Protein AF-K0VTA2-F1 (afdb_monomer_lite)

Structure (mmCIF, N/CA/C/O backbone):
data_AF-K0VTA2-F1
#
_entry.id   AF-K0VTA2-F1
#
loop_
_atom_site.group_PDB
_atom_site.id
_atom_site.type_symbol
_atom_site.label_atom_id
_atom_site.label_alt_id
_atom_site.label_comp_id
_atom_site.label_asym_id
_atom_site.label_entity_id
_atom_site.label_seq_id
_atom_site.pdbx_PDB_ins_code
_atom_site.Cartn_x
_atom_site.Cartn_y
_atom_site.Cartn_z
_atom_site.occupancy
_atom_site.B_iso_or_equiv
_atom_site.auth_seq_id
_atom_site.auth_comp_id
_atom_site.auth_asym_id
_atom_site.auth_atom_id
_atom_site.pdbx_PDB_model_num
ATOM 1 N N . ALA A 1 1 ? -58.910 1.906 62.423 1.00 64.25 1 ALA A N 1
ATOM 2 C CA . ALA A 1 1 ? -58.028 3.024 62.013 1.00 64.25 1 ALA A CA 1
ATOM 3 C C . ALA A 1 1 ? -56.545 2.658 62.122 1.00 64.25 1 ALA A C 1
ATOM 5 O O . ALA A 1 1 ? -55.794 2.950 61.204 1.00 64.25 1 ALA A O 1
ATOM 6 N N . THR A 1 2 ? -56.115 1.999 63.203 1.00 74.00 2 THR A N 1
ATOM 7 C CA . THR A 1 2 ? -54.700 1.662 63.450 1.00 74.00 2 THR A CA 1
ATOM 8 C C . THR A 1 2 ? -54.146 0.554 62.539 1.00 74.00 2 THR A C 1
ATOM 10 O O . THR A 1 2 ? -52.998 0.648 62.125 1.00 74.00 2 THR A O 1
ATOM 13 N N . SER A 1 3 ? -54.957 -0.441 62.153 1.00 79.25 3 SER A N 1
ATOM 14 C CA . SER A 1 3 ? -54.547 -1.524 61.237 1.00 79.25 3 SER A CA 1
ATOM 15 C C . SER A 1 3 ? -54.226 -1.030 59.821 1.00 79.25 3 SER A C 1
ATOM 17 O O . SER A 1 3 ? -53.176 -1.355 59.283 1.00 79.25 3 SER A O 1
ATOM 19 N N . ALA A 1 4 ? -55.065 -0.150 59.264 1.00 84.00 4 ALA A N 1
ATOM 20 C CA . ALA A 1 4 ? -54.868 0.424 57.930 1.00 84.00 4 ALA A CA 1
ATOM 21 C C . ALA A 1 4 ? -53.579 1.262 57.808 1.00 84.00 4 ALA A C 1
ATOM 23 O O . ALA A 1 4 ? -52.988 1.338 56.736 1.00 84.00 4 ALA A O 1
ATOM 24 N N . ARG A 1 5 ? -53.116 1.884 58.905 1.00 86.44 5 ARG A N 1
ATOM 25 C CA . ARG A 1 5 ? -51.817 2.576 58.931 1.00 86.44 5 ARG A CA 1
ATOM 26 C C . ARG A 1 5 ? -50.641 1.601 58.901 1.00 86.44 5 ARG A C 1
ATOM 28 O O . ARG A 1 5 ? -49.690 1.857 58.177 1.00 86.44 5 ARG A O 1
ATOM 35 N N . GLY A 1 6 ? -50.720 0.499 59.649 1.00 88.75 6 GLY A N 1
ATOM 36 C CA . GLY A 1 6 ? -49.663 -0.517 59.672 1.00 88.75 6 GLY A CA 1
ATOM 37 C C . GLY A 1 6 ? -49.495 -1.220 58.324 1.00 88.75 6 GLY A C 1
ATOM 38 O O . GLY A 1 6 ? -48.375 -1.365 57.847 1.00 88.75 6 GLY A O 1
ATOM 39 N N . GLU A 1 7 ? -50.604 -1.577 57.671 1.00 88.31 7 GLU A N 1
ATOM 40 C CA . GLU A 1 7 ? -50.583 -2.171 56.325 1.00 88.31 7 GLU A CA 1
ATOM 41 C C . GLU A 1 7 ? -49.993 -1.209 55.281 1.00 88.31 7 GLU A C 1
ATOM 43 O O . GLU A 1 7 ? -49.196 -1.620 54.438 1.00 88.31 7 GLU A O 1
ATOM 48 N N . TYR A 1 8 ? -50.318 0.086 55.367 1.00 92.44 8 TYR A N 1
ATOM 49 C CA . TYR A 1 8 ? -49.740 1.111 54.495 1.00 92.44 8 TYR A CA 1
ATOM 50 C C . TYR A 1 8 ? -48.233 1.292 54.718 1.00 92.44 8 TYR A C 1
ATOM 52 O O . TYR A 1 8 ? -47.473 1.344 53.753 1.00 92.44 8 TYR A O 1
ATOM 60 N N . GLU A 1 9 ? -47.779 1.370 55.972 1.00 93.19 9 GLU A N 1
ATOM 61 C CA . GLU A 1 9 ? -46.348 1.484 56.275 1.00 93.19 9 GLU A CA 1
ATOM 62 C C . GLU A 1 9 ? -45.566 0.254 55.809 1.00 93.19 9 GLU A C 1
ATOM 64 O O . GLU A 1 9 ? -44.471 0.396 55.267 1.00 93.19 9 GLU A O 1
ATOM 69 N N . GLN A 1 10 ? -46.144 -0.942 55.940 1.00 93.75 10 GLN A N 1
ATOM 70 C CA . GLN A 1 10 ? -45.539 -2.175 55.445 1.00 93.75 10 GLN A CA 1
ATOM 71 C C . GLN A 1 10 ? -45.449 -2.197 53.913 1.00 93.75 10 GLN A C 1
ATOM 73 O O . GLN A 1 10 ? -44.400 -2.545 53.369 1.00 93.75 10 GLN A O 1
ATOM 78 N N . ALA A 1 11 ? -46.514 -1.790 53.214 1.00 93.19 11 ALA A N 1
ATOM 79 C CA . ALA A 1 11 ? -46.517 -1.691 51.756 1.00 93.19 11 ALA A CA 1
ATOM 80 C C . ALA A 1 11 ? -45.491 -0.663 51.258 1.00 93.19 11 ALA A C 1
ATOM 82 O O . ALA A 1 11 ? -44.736 -0.944 50.330 1.00 93.19 11 ALA A O 1
ATOM 83 N N . LYS A 1 12 ? -45.398 0.491 51.925 1.00 96.06 12 LYS A N 1
ATOM 84 C CA . LYS A 1 12 ? -44.422 1.532 51.596 1.00 96.06 12 LYS A CA 1
ATOM 85 C C . LYS A 1 12 ? -42.983 1.075 51.845 1.00 96.06 12 LYS A C 1
ATOM 87 O O . LYS A 1 12 ? -42.110 1.319 51.022 1.00 96.06 12 LYS A O 1
ATOM 92 N N . ALA A 1 13 ? -42.732 0.368 52.947 1.00 94.25 13 ALA A N 1
ATOM 93 C CA . ALA A 1 13 ? -41.414 -0.195 53.233 1.00 94.25 13 ALA A CA 1
ATOM 94 C C . ALA A 1 13 ? -40.991 -1.252 52.194 1.00 94.25 13 ALA A C 1
ATOM 96 O O . ALA A 1 13 ? -39.811 -1.332 51.850 1.00 94.25 13 ALA A O 1
ATOM 97 N N . ALA A 1 14 ? -41.940 -2.043 51.682 1.00 94.12 14 ALA A N 1
ATOM 98 C CA . ALA A 1 14 ? -41.695 -2.992 50.598 1.00 94.12 14 ALA A CA 1
ATOM 99 C C . ALA A 1 14 ? -41.446 -2.291 49.250 1.00 94.12 14 ALA A C 1
ATOM 101 O O . ALA A 1 14 ? -40.586 -2.716 48.485 1.00 94.12 14 ALA A O 1
ATOM 102 N N . GLU A 1 15 ? -42.152 -1.199 48.959 1.00 95.81 15 GLU A N 1
ATOM 103 C CA . GLU A 1 15 ? -41.892 -0.387 47.766 1.00 95.81 15 GLU A CA 1
ATOM 104 C C . GLU A 1 15 ? -40.492 0.246 47.817 1.00 95.81 15 GLU A C 1
ATOM 106 O O . GLU A 1 15 ? -39.720 0.123 46.866 1.00 95.81 15 GLU A O 1
ATOM 111 N N . ASP A 1 16 ? -40.125 0.851 48.950 1.00 96.12 16 ASP A N 1
ATOM 112 C CA . ASP A 1 16 ? -38.815 1.479 49.145 1.00 96.12 16 ASP A CA 1
ATOM 113 C C . ASP A 1 16 ? -37.662 0.464 49.053 1.00 96.12 16 ASP A C 1
ATOM 115 O O . ASP A 1 16 ? -36.581 0.790 48.547 1.00 96.12 16 ASP A O 1
ATOM 119 N N . SER A 1 17 ? -37.863 -0.772 49.528 1.00 94.44 17 SER A N 1
ATOM 120 C CA . SER A 1 17 ? -36.845 -1.824 49.428 1.00 94.44 17 SER A CA 1
ATOM 121 C C . SER A 1 17 ? -36.635 -2.268 47.979 1.00 94.44 17 SER A C 1
ATOM 123 O O . SER A 1 17 ? -35.489 -2.322 47.526 1.00 94.44 17 SER A O 1
ATOM 125 N N . VAL A 1 18 ? -37.718 -2.474 47.224 1.00 95.44 18 VAL A N 1
ATOM 126 C CA . VAL A 1 18 ? -37.660 -2.802 45.792 1.00 95.44 18 VAL A CA 1
ATOM 127 C C . VAL A 1 18 ? -37.055 -1.646 44.989 1.00 95.44 18 VAL A C 1
ATOM 129 O O . VAL A 1 18 ? -36.220 -1.871 44.114 1.00 95.44 18 VAL A O 1
ATOM 132 N N . ALA A 1 19 ? -37.403 -0.395 45.306 1.00 96.00 19 ALA A N 1
ATOM 133 C CA . ALA A 1 19 ? -36.840 0.783 44.651 1.00 96.00 19 ALA A CA 1
ATOM 134 C C . ALA A 1 19 ? -35.325 0.910 44.886 1.00 96.00 19 ALA A C 1
ATOM 136 O O . ALA A 1 19 ? -34.576 1.220 43.954 1.00 96.00 19 ALA A O 1
ATOM 137 N N . LYS A 1 20 ? -34.851 0.625 46.108 1.00 96.06 20 LYS A N 1
ATOM 138 C CA . LYS A 1 20 ? -33.414 0.563 46.415 1.00 96.06 20 LYS A CA 1
ATOM 139 C C . LYS A 1 20 ? -32.708 -0.535 45.634 1.00 96.06 20 LYS A C 1
ATOM 141 O O . LYS A 1 20 ? -31.651 -0.277 45.062 1.00 96.06 20 LYS A O 1
ATOM 146 N N . GLU A 1 21 ? -33.275 -1.736 45.593 1.00 94.62 21 GLU A N 1
ATOM 147 C CA . GLU A 1 21 ? -32.677 -2.856 44.866 1.00 94.62 21 GLU A CA 1
ATOM 148 C C . GLU A 1 21 ? -32.592 -2.566 43.362 1.00 94.62 21 GLU A C 1
ATOM 150 O O . GLU A 1 21 ? -31.536 -2.751 42.752 1.00 94.62 21 GLU A O 1
ATOM 155 N N . LEU A 1 22 ? -33.646 -1.982 42.783 1.00 95.56 22 LEU A N 1
ATOM 156 C CA . LEU A 1 22 ? -33.653 -1.527 41.393 1.00 95.56 22 LEU A CA 1
ATOM 157 C C . LEU A 1 22 ? -32.573 -0.466 41.131 1.00 95.56 22 LEU A C 1
ATOM 159 O O . LEU A 1 22 ? -31.909 -0.501 40.095 1.00 95.56 22 LEU A O 1
ATOM 163 N N . ALA A 1 23 ? -32.383 0.486 42.050 1.00 94.44 23 ALA A N 1
ATOM 164 C CA . ALA A 1 23 ? -31.353 1.515 41.920 1.00 94.44 23 ALA A CA 1
ATOM 165 C C . ALA A 1 23 ? -29.937 0.913 41.942 1.00 94.44 23 ALA A C 1
ATOM 167 O O . ALA A 1 23 ? -29.099 1.291 41.121 1.00 94.44 23 ALA A O 1
ATOM 168 N N . VAL A 1 24 ? -29.687 -0.064 42.820 1.00 94.56 24 VAL A N 1
ATOM 169 C CA . VAL A 1 24 ? -28.411 -0.796 42.879 1.00 94.56 24 VAL A CA 1
ATOM 170 C C . VAL A 1 24 ? -28.179 -1.594 41.595 1.00 94.56 24 VAL A C 1
ATOM 172 O O . VAL A 1 24 ? -27.106 -1.495 41.003 1.00 94.56 24 VAL A O 1
ATOM 175 N N . GLN A 1 25 ? -29.183 -2.331 41.113 1.00 93.19 25 GLN A N 1
ATOM 176 C CA . GLN A 1 25 ? -29.076 -3.086 39.861 1.00 93.19 25 GLN A CA 1
ATOM 177 C C . GLN A 1 25 ? -28.834 -2.173 38.655 1.00 93.19 25 GLN A C 1
ATOM 179 O O . GLN A 1 25 ? -27.984 -2.477 37.823 1.00 93.19 25 GLN A O 1
ATOM 184 N N . LYS A 1 26 ? -29.512 -1.020 38.573 1.00 92.12 26 LYS A N 1
ATOM 185 C CA . LYS A 1 26 ? -29.263 -0.025 37.518 1.00 92.12 26 LYS A CA 1
ATOM 186 C C . LYS A 1 26 ? -27.837 0.521 37.564 1.00 92.12 26 LYS A C 1
ATOM 188 O O . LYS A 1 26 ? -27.215 0.654 36.513 1.00 92.12 26 LYS A O 1
ATOM 193 N N . ALA A 1 27 ? -27.307 0.807 38.753 1.00 90.88 27 ALA A N 1
ATOM 194 C CA . ALA A 1 27 ? -25.924 1.253 38.906 1.00 90.88 27 ALA A CA 1
ATOM 195 C C . ALA A 1 27 ? -24.920 0.169 38.471 1.00 90.88 27 ALA A C 1
ATOM 197 O O . ALA A 1 27 ? -23.957 0.468 37.765 1.00 90.88 27 ALA A O 1
ATOM 198 N N . LEU A 1 28 ? -25.175 -1.097 38.821 1.00 90.50 28 LEU A N 1
ATOM 199 C CA . LEU A 1 28 ? -24.375 -2.235 38.357 1.00 90.50 28 LEU A CA 1
ATOM 200 C C . LEU A 1 28 ? -24.443 -2.394 36.830 1.00 90.50 28 LEU A C 1
ATOM 202 O O . LEU A 1 28 ? -23.409 -2.560 36.188 1.00 90.50 28 LEU A O 1
ATOM 206 N N . GLN A 1 29 ? -25.633 -2.283 36.234 1.00 91.19 29 GLN A N 1
ATOM 207 C CA . GLN A 1 29 ? -25.839 -2.358 34.784 1.00 91.19 29 GLN A CA 1
ATOM 208 C C . GLN A 1 29 ? -25.070 -1.255 34.039 1.00 91.19 29 GLN A C 1
ATOM 210 O O . GLN A 1 29 ? -24.479 -1.519 32.988 1.00 91.19 29 GLN A O 1
ATOM 215 N N . ALA A 1 30 ? -25.056 -0.032 34.578 1.00 86.50 30 ALA A N 1
ATOM 216 C CA . ALA A 1 30 ? -24.279 1.074 34.023 1.00 86.50 30 ALA A CA 1
ATOM 217 C C . ALA A 1 30 ? -22.773 0.763 34.057 1.00 86.50 30 ALA A C 1
ATOM 219 O O . ALA A 1 30 ? -22.115 0.828 33.022 1.00 86.50 30 ALA A O 1
ATOM 220 N N . GLY A 1 31 ? -22.251 0.295 35.198 1.00 86.38 31 GLY A N 1
ATOM 221 C CA . GLY A 1 31 ? -20.844 -0.102 35.313 1.00 86.38 31 GLY A CA 1
ATOM 222 C C . GLY A 1 31 ? -20.449 -1.259 34.384 1.00 86.38 31 GLY A C 1
ATOM 223 O O . GLY A 1 31 ? -19.359 -1.250 33.813 1.00 86.38 31 GLY A O 1
ATOM 224 N N . ILE A 1 32 ? -21.338 -2.237 34.179 1.00 86.19 32 ILE A N 1
ATOM 225 C CA . ILE A 1 32 ? -21.134 -3.328 33.210 1.00 86.19 32 ILE A CA 1
ATOM 226 C C . ILE A 1 32 ? -21.091 -2.779 31.779 1.00 86.19 32 ILE A C 1
ATOM 228 O O . ILE A 1 32 ? -20.252 -3.203 30.985 1.00 86.19 32 ILE A O 1
ATOM 232 N N . SER A 1 33 ? -21.961 -1.822 31.455 1.00 87.44 33 SER A N 1
ATOM 233 C CA . SER A 1 33 ? -22.009 -1.202 30.127 1.00 87.44 33 SER A CA 1
ATOM 234 C C . SER A 1 33 ? -20.709 -0.457 29.817 1.00 87.44 33 SER A C 1
ATOM 236 O O . SER A 1 33 ? -20.134 -0.670 28.751 1.00 87.44 33 SER A O 1
ATOM 238 N N . ASP A 1 34 ? -20.183 0.319 30.767 1.00 88.19 34 ASP A N 1
ATOM 239 C CA . ASP A 1 34 ? -18.907 1.031 30.612 1.00 88.19 34 ASP A CA 1
ATOM 240 C C . ASP A 1 34 ? -17.738 0.062 30.393 1.00 88.19 34 ASP A C 1
ATOM 242 O O . ASP A 1 34 ? -16.911 0.254 29.498 1.00 88.19 34 ASP A O 1
ATOM 246 N N . LYS A 1 35 ? -17.701 -1.038 31.156 1.00 90.50 35 LYS A N 1
ATOM 247 C CA . LYS A 1 35 ? -16.691 -2.094 30.985 1.00 90.50 35 LYS A CA 1
ATOM 248 C C . LYS A 1 35 ? -16.796 -2.772 29.622 1.00 90.50 35 LYS A C 1
ATOM 250 O O . LYS A 1 35 ? -15.776 -3.069 29.004 1.00 90.50 35 LYS A O 1
ATOM 255 N N . GLN A 1 36 ? -18.010 -2.986 29.124 1.00 91.62 36 GLN A N 1
ATOM 256 C CA . GLN A 1 36 ? -18.228 -3.554 27.798 1.00 91.62 36 GLN A CA 1
ATOM 257 C C . GLN A 1 36 ? -17.769 -2.598 26.687 1.00 91.62 36 GLN A C 1
ATOM 259 O O . GLN A 1 36 ? -17.212 -3.051 25.686 1.00 91.62 36 GLN A O 1
ATOM 264 N N . VAL A 1 37 ? -17.970 -1.288 26.851 1.00 93.44 37 VAL A N 1
ATOM 265 C CA . VAL A 1 37 ? -17.461 -0.270 25.919 1.00 93.44 37 VAL A CA 1
ATOM 266 C C . VAL A 1 37 ? -15.932 -0.274 25.912 1.00 93.44 37 VAL A C 1
ATOM 268 O O . VAL A 1 37 ? -15.337 -0.401 24.843 1.00 93.44 37 VAL A O 1
ATOM 271 N N . GLU A 1 38 ? -15.298 -0.248 27.088 1.00 93.06 38 GLU A N 1
ATOM 272 C CA . GLU A 1 38 ? -13.837 -0.302 27.241 1.00 93.06 38 GLU A CA 1
ATOM 273 C C . GLU A 1 38 ? -13.234 -1.549 26.565 1.00 93.06 38 GLU A C 1
ATOM 275 O O . GLU A 1 38 ? -12.260 -1.455 25.813 1.00 93.06 38 GLU A O 1
ATOM 280 N N . LEU A 1 39 ? -13.859 -2.717 26.752 1.00 95.56 39 LEU A N 1
ATOM 281 C CA . LEU A 1 39 ? -13.452 -3.959 26.089 1.00 95.56 39 LEU A CA 1
ATOM 282 C C . LEU A 1 39 ? -13.554 -3.867 24.563 1.00 95.56 39 LEU A C 1
ATOM 284 O O . LEU A 1 39 ? -12.619 -4.252 23.862 1.00 95.56 39 LEU A O 1
ATOM 288 N N . ASN A 1 40 ? -14.664 -3.345 24.036 1.00 94.69 40 ASN A N 1
ATOM 289 C CA . ASN A 1 40 ? -14.848 -3.190 22.592 1.00 94.69 40 ASN A CA 1
ATOM 290 C C . ASN A 1 40 ? -13.831 -2.214 21.986 1.00 94.69 40 ASN A C 1
ATOM 292 O O . ASN A 1 40 ? -13.316 -2.452 20.890 1.00 94.69 40 ASN A O 1
ATOM 296 N N . GLU A 1 41 ? -13.499 -1.134 22.693 1.00 95.12 41 GLU A N 1
ATOM 297 C CA . GLU A 1 41 ? -12.447 -0.217 22.263 1.00 95.12 41 GLU A CA 1
ATOM 298 C C . GLU A 1 41 ? -11.078 -0.895 22.215 1.00 95.12 41 GLU A C 1
ATOM 300 O O . GLU A 1 41 ? -10.351 -0.747 21.227 1.00 95.12 41 GLU A O 1
ATOM 305 N N . LEU A 1 42 ? -10.725 -1.658 23.253 1.00 96.00 42 LEU A N 1
ATOM 306 C CA . LEU A 1 42 ? -9.453 -2.371 23.309 1.00 96.00 42 LEU A CA 1
ATOM 307 C C . LEU A 1 42 ? -9.364 -3.437 22.207 1.00 96.00 42 LEU A C 1
ATOM 309 O O . LEU A 1 42 ? -8.346 -3.529 21.520 1.00 96.00 42 LEU A O 1
ATOM 313 N N . GLN A 1 43 ? -10.456 -4.166 21.963 1.00 95.50 43 GLN A N 1
ATOM 314 C CA . GLN A 1 43 ? -10.578 -5.136 20.874 1.00 95.50 43 GLN A CA 1
ATOM 315 C C . GLN A 1 43 ? -10.380 -4.470 19.503 1.00 95.50 43 GLN A C 1
ATOM 317 O O . GLN A 1 43 ? -9.642 -4.988 18.658 1.00 95.50 43 GLN A O 1
ATOM 322 N N . ARG A 1 44 ? -10.990 -3.296 19.273 1.00 96.44 44 ARG A N 1
ATOM 323 C CA . ARG A 1 44 ? -10.793 -2.52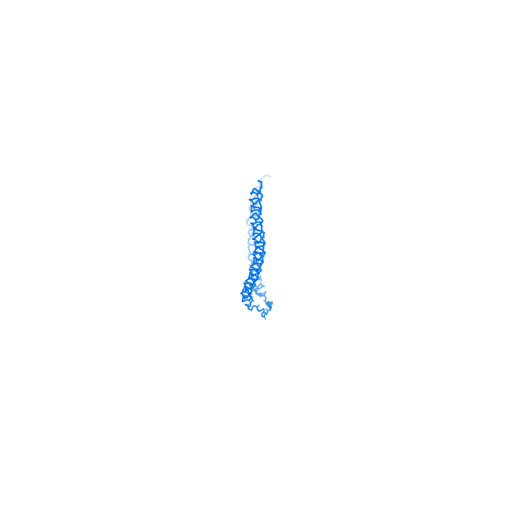1 18.035 1.00 96.44 44 ARG A CA 1
ATOM 324 C C . ARG A 1 44 ? -9.344 -2.074 17.870 1.00 96.44 44 ARG A C 1
ATOM 326 O O . ARG A 1 44 ? -8.804 -2.208 16.775 1.00 96.44 44 ARG A O 1
ATOM 333 N N . LYS A 1 45 ? -8.700 -1.587 18.936 1.00 95.31 45 LYS A N 1
ATOM 334 C CA . LYS A 1 45 ? -7.281 -1.185 18.913 1.00 95.31 45 LYS A CA 1
ATOM 335 C C . LYS A 1 45 ? -6.365 -2.367 18.586 1.00 95.31 45 LYS A C 1
ATOM 337 O O . LYS A 1 45 ? -5.500 -2.236 17.725 1.00 95.31 45 LYS A O 1
ATOM 342 N N . ALA A 1 46 ? -6.587 -3.521 19.214 1.00 96.31 46 ALA A N 1
ATOM 343 C CA . ALA A 1 46 ? -5.821 -4.737 18.945 1.00 96.31 46 ALA A CA 1
ATOM 344 C C . ALA A 1 46 ? -6.002 -5.225 17.497 1.00 96.31 46 ALA A C 1
ATOM 346 O O . ALA A 1 46 ? -5.026 -5.565 16.832 1.00 96.31 46 ALA A O 1
ATOM 347 N N . THR A 1 47 ? -7.238 -5.200 16.989 1.00 95.50 47 THR A N 1
ATOM 348 C CA . THR A 1 47 ? -7.546 -5.586 15.603 1.00 95.50 47 THR A CA 1
ATOM 349 C C . THR A 1 47 ? -6.867 -4.652 14.600 1.00 95.50 47 THR A C 1
ATOM 351 O O . THR A 1 47 ? -6.235 -5.125 13.662 1.00 95.50 47 THR A O 1
ATOM 354 N N . ALA A 1 48 ? -6.919 -3.336 14.826 1.00 95.25 48 ALA A N 1
ATOM 355 C CA . ALA A 1 48 ? -6.254 -2.358 13.965 1.00 95.25 48 ALA A CA 1
ATOM 356 C C . ALA A 1 48 ? -4.723 -2.512 13.975 1.00 95.25 48 ALA A C 1
ATOM 358 O O . ALA A 1 48 ? -4.088 -2.463 12.925 1.00 95.25 48 ALA A O 1
ATOM 359 N N . ALA A 1 49 ? -4.122 -2.736 15.148 1.00 94.44 49 ALA A N 1
ATOM 360 C CA . ALA A 1 49 ? -2.683 -2.971 15.256 1.00 94.44 49 ALA A CA 1
ATOM 361 C C . ALA A 1 49 ? -2.254 -4.240 14.502 1.00 94.44 49 ALA A C 1
ATOM 363 O O . ALA A 1 49 ? -1.226 -4.240 13.822 1.00 94.44 49 ALA A O 1
ATOM 364 N N . ARG A 1 50 ? -3.062 -5.303 14.589 1.00 95.50 50 ARG A N 1
ATOM 365 C CA . ARG A 1 50 ? -2.837 -6.549 13.855 1.00 95.50 50 ARG A CA 1
ATOM 366 C C . ARG A 1 50 ? -2.916 -6.348 12.343 1.00 95.50 50 ARG A C 1
ATOM 368 O O . ARG A 1 50 ? -2.012 -6.784 11.642 1.00 95.50 50 ARG A O 1
ATOM 375 N N . ASP A 1 51 ? -3.939 -5.652 11.861 1.00 96.44 51 ASP A N 1
ATOM 376 C CA . ASP A 1 51 ? -4.132 -5.382 10.432 1.00 96.44 51 ASP A CA 1
ATOM 377 C C . ASP A 1 51 ? -2.974 -4.562 9.831 1.00 96.44 51 ASP A C 1
ATOM 379 O O . ASP A 1 51 ? -2.438 -4.889 8.769 1.00 96.44 51 ASP A O 1
ATOM 383 N N . ILE A 1 52 ? -2.497 -3.546 10.560 1.00 95.75 52 ILE A N 1
ATOM 384 C CA . ILE A 1 52 ? -1.312 -2.768 10.166 1.00 95.75 52 ILE A CA 1
ATOM 385 C C . ILE A 1 52 ? -0.073 -3.666 10.104 1.00 95.75 52 ILE A C 1
ATOM 387 O O . ILE A 1 52 ? 0.680 -3.605 9.132 1.00 95.75 52 ILE A O 1
ATOM 391 N N . TYR A 1 53 ? 0.145 -4.504 11.120 1.00 96.38 53 TYR A N 1
ATOM 392 C CA . TYR A 1 53 ? 1.286 -5.417 11.159 1.00 96.38 53 TYR A CA 1
ATOM 393 C C . TYR A 1 53 ? 1.268 -6.402 9.981 1.00 96.38 53 TYR A C 1
ATOM 395 O O . TYR A 1 53 ? 2.270 -6.543 9.279 1.00 96.38 53 TYR A O 1
ATOM 403 N N . GLU A 1 54 ? 0.119 -7.029 9.719 1.00 95.12 54 GLU A N 1
ATOM 404 C CA . GLU A 1 54 ? -0.071 -7.953 8.598 1.00 95.12 54 GLU A CA 1
ATOM 405 C C . GLU A 1 54 ? 0.138 -7.247 7.246 1.00 95.12 54 GLU A C 1
ATOM 407 O O . GLU A 1 54 ? 0.820 -7.778 6.366 1.00 95.12 54 GLU A O 1
ATOM 412 N N . THR A 1 55 ? -0.350 -6.012 7.097 1.00 94.81 55 THR A N 1
ATOM 413 C CA . THR A 1 55 ? -0.152 -5.196 5.887 1.00 94.81 55 THR A CA 1
ATOM 414 C C . THR A 1 55 ? 1.319 -4.854 5.651 1.00 94.81 55 THR A C 1
ATOM 416 O O . THR A 1 55 ? 1.812 -4.972 4.526 1.00 94.81 55 THR A O 1
ATOM 419 N N . VAL A 1 56 ? 2.046 -4.444 6.694 1.00 94.12 56 VAL A N 1
ATOM 420 C CA . VAL A 1 56 ? 3.480 -4.131 6.599 1.00 94.12 56 VAL A CA 1
ATOM 421 C C . VAL A 1 56 ? 4.279 -5.379 6.243 1.00 94.12 56 VAL A C 1
ATOM 423 O O . VAL A 1 56 ? 5.135 -5.319 5.358 1.00 94.12 56 VAL A O 1
ATOM 426 N N . LEU A 1 57 ? 3.975 -6.513 6.880 1.00 93.62 57 LEU A N 1
ATOM 427 C CA . LEU A 1 57 ? 4.629 -7.783 6.582 1.00 93.62 57 LEU A CA 1
ATOM 428 C C . LEU A 1 57 ? 4.405 -8.179 5.117 1.00 93.62 57 LEU A C 1
ATOM 430 O O . LEU A 1 57 ? 5.364 -8.473 4.408 1.00 93.62 57 LEU A O 1
ATOM 434 N N . LYS A 1 58 ? 3.160 -8.091 4.636 1.00 92.69 58 LYS A N 1
ATOM 435 C CA . LYS A 1 58 ? 2.810 -8.383 3.242 1.00 92.69 58 LYS A CA 1
ATOM 436 C C . LYS A 1 58 ? 3.541 -7.472 2.255 1.00 92.69 58 LYS A C 1
ATOM 438 O O . LYS A 1 58 ? 4.097 -7.962 1.275 1.00 92.69 58 LYS A O 1
ATOM 443 N N . ARG A 1 59 ? 3.572 -6.159 2.511 1.00 89.88 59 ARG A N 1
ATOM 444 C CA . ARG A 1 59 ? 4.279 -5.193 1.655 1.00 89.88 59 ARG A CA 1
ATOM 445 C C . ARG A 1 59 ? 5.781 -5.465 1.624 1.00 89.88 59 ARG A C 1
ATOM 447 O O . ARG A 1 59 ? 6.381 -5.387 0.560 1.00 89.88 59 ARG A O 1
ATOM 454 N N . SER A 1 60 ? 6.373 -5.812 2.767 1.00 86.31 60 SER A N 1
ATOM 455 C CA . SER A 1 60 ? 7.783 -6.201 2.852 1.00 86.31 60 SER A CA 1
ATOM 456 C C . SER A 1 60 ? 8.083 -7.423 1.978 1.00 86.31 60 SER A C 1
ATOM 458 O O . SER A 1 60 ? 9.016 -7.385 1.177 1.00 86.31 60 SER A O 1
ATOM 460 N N . SER A 1 61 ? 7.250 -8.470 2.048 1.00 83.06 61 SER A N 1
ATOM 461 C CA . SER A 1 61 ? 7.384 -9.651 1.184 1.00 83.06 61 SER A CA 1
ATOM 462 C C . SER A 1 61 ? 7.273 -9.298 -0.303 1.00 83.06 61 SER A C 1
ATOM 464 O O . SER A 1 61 ? 8.125 -9.710 -1.083 1.00 83.06 61 SER A O 1
ATOM 466 N N . GLN A 1 62 ? 6.295 -8.470 -0.688 1.00 81.94 62 GLN A N 1
ATOM 467 C CA . GLN A 1 62 ? 6.134 -8.008 -2.074 1.00 81.94 62 GLN A CA 1
ATOM 468 C C . GLN A 1 62 ? 7.345 -7.204 -2.565 1.00 81.94 62 GLN A C 1
ATOM 470 O O . GLN A 1 62 ? 7.858 -7.465 -3.648 1.00 81.94 62 GLN A O 1
ATOM 475 N N . THR A 1 63 ? 7.852 -6.265 -1.759 1.00 78.44 63 THR A N 1
ATOM 476 C CA . THR A 1 63 ? 9.053 -5.492 -2.106 1.00 78.44 63 THR A CA 1
ATOM 477 C C . THR A 1 63 ? 10.294 -6.379 -2.193 1.00 78.44 63 THR A C 1
ATOM 479 O O . THR A 1 63 ? 11.129 -6.147 -3.060 1.00 78.44 63 THR A O 1
ATOM 482 N N . SER A 1 64 ? 10.426 -7.405 -1.349 1.00 74.00 64 SER A N 1
ATOM 483 C CA . SER A 1 64 ? 11.536 -8.363 -1.434 1.00 74.00 64 SER A CA 1
ATOM 484 C C . SER A 1 64 ? 11.495 -9.170 -2.735 1.00 74.00 64 SER A C 1
ATOM 486 O O . SER A 1 64 ? 12.538 -9.396 -3.348 1.00 74.00 64 SER A O 1
ATOM 488 N N . GLU A 1 65 ? 10.309 -9.589 -3.181 1.00 67.94 65 GLU A N 1
ATOM 489 C CA . GLU A 1 65 ? 10.135 -10.275 -4.465 1.00 67.94 65 GLU A CA 1
ATOM 490 C C . GLU A 1 65 ? 10.417 -9.331 -5.646 1.00 67.94 65 GLU A C 1
ATOM 492 O O . GLU A 1 65 ? 11.196 -9.680 -6.534 1.00 67.94 65 GLU A O 1
ATOM 497 N N . GLU A 1 66 ? 9.899 -8.100 -5.628 1.00 63.06 66 GLU A N 1
ATOM 498 C CA . GLU A 1 66 ? 10.191 -7.079 -6.648 1.00 63.06 66 GLU A CA 1
ATOM 499 C C . GLU A 1 66 ? 11.682 -6.712 -6.705 1.00 63.06 66 GLU A C 1
ATOM 501 O O . GLU A 1 66 ? 12.258 -6.595 -7.789 1.00 63.06 66 GLU A O 1
ATOM 506 N N . GLN A 1 67 ? 12.341 -6.571 -5.552 1.00 61.00 67 GLN A N 1
ATOM 507 C CA . GLN A 1 67 ? 13.782 -6.340 -5.480 1.00 61.00 67 GLN A CA 1
ATOM 508 C C . GLN A 1 67 ? 14.571 -7.535 -5.999 1.00 61.00 67 GLN A C 1
ATOM 510 O O . GLN A 1 67 ? 15.580 -7.316 -6.657 1.00 61.00 67 GLN A O 1
ATOM 515 N N . SER A 1 68 ? 14.128 -8.775 -5.773 1.00 58.75 68 SER A N 1
ATOM 516 C CA . SER A 1 68 ? 14.786 -9.957 -6.346 1.00 58.75 68 SER A CA 1
ATOM 517 C C . SER A 1 68 ? 14.701 -9.986 -7.879 1.00 58.75 68 SER A C 1
ATOM 519 O O . SER A 1 68 ? 15.665 -10.371 -8.539 1.00 58.75 68 SER A O 1
ATOM 521 N N . LEU A 1 69 ? 13.599 -9.487 -8.457 1.00 58.50 69 LEU A N 1
ATOM 522 C CA . LEU A 1 69 ? 13.441 -9.326 -9.905 1.00 58.50 69 LEU A CA 1
ATOM 523 C C . LEU A 1 69 ? 14.290 -8.160 -10.444 1.00 58.50 69 LEU A C 1
ATOM 525 O O . LEU A 1 69 ? 14.942 -8.304 -11.478 1.00 58.50 69 LEU A O 1
ATOM 529 N N . SER A 1 70 ? 14.338 -7.025 -9.735 1.00 54.47 70 SER A N 1
ATOM 530 C CA . SER A 1 70 ? 15.123 -5.846 -10.136 1.00 54.47 70 SER A CA 1
ATOM 531 C C . SER A 1 70 ? 16.627 -5.965 -9.839 1.00 54.47 70 SER A C 1
ATOM 533 O O . SER A 1 70 ? 17.415 -5.260 -10.466 1.00 54.47 70 SER A O 1
ATOM 535 N N . GLN A 1 71 ? 17.043 -6.831 -8.908 1.00 54.31 71 GLN A N 1
ATOM 536 C CA . GLN A 1 71 ? 18.448 -7.177 -8.647 1.00 54.31 71 GLN A CA 1
ATOM 537 C C . GLN A 1 71 ? 19.007 -8.192 -9.646 1.00 54.31 71 GLN A C 1
ATOM 539 O O . GLN A 1 71 ? 20.190 -8.530 -9.551 1.00 54.31 71 GLN A O 1
ATOM 544 N N . SER A 1 72 ? 18.222 -8.640 -10.636 1.00 54.06 72 SER A N 1
ATOM 545 C CA . SER A 1 72 ? 18.805 -9.181 -11.863 1.00 54.06 72 SER A CA 1
ATOM 546 C C . SER A 1 72 ? 19.686 -8.085 -12.465 1.00 54.06 72 SER A C 1
ATOM 548 O O . SER A 1 72 ? 19.222 -7.098 -13.030 1.00 54.06 72 SER A O 1
ATOM 550 N N . ASN A 1 73 ? 20.976 -8.205 -12.176 1.00 54.03 73 ASN A N 1
ATOM 551 C CA . ASN A 1 73 ? 21.983 -7.159 -12.207 1.00 54.03 73 ASN A CA 1
ATOM 552 C C . ASN A 1 73 ? 22.325 -6.793 -13.658 1.00 54.03 73 ASN A C 1
ATOM 554 O O . ASN A 1 73 ? 23.345 -7.221 -14.195 1.00 54.03 73 ASN A O 1
ATOM 558 N N . ILE A 1 74 ? 21.455 -6.035 -14.327 1.00 61.47 74 ILE A N 1
ATOM 559 C CA . ILE A 1 74 ? 21.724 -5.516 -15.668 1.00 61.47 74 ILE A CA 1
ATOM 560 C C . ILE A 1 74 ? 22.569 -4.255 -15.506 1.00 61.47 74 ILE A C 1
ATOM 562 O O . ILE A 1 74 ? 22.071 -3.133 -15.421 1.00 61.47 74 ILE A O 1
ATOM 566 N N . ARG A 1 75 ? 23.886 -4.444 -15.435 1.00 63.53 75 ARG A N 1
ATOM 567 C CA . ARG A 1 75 ? 24.855 -3.351 -15.502 1.00 63.53 75 ARG A CA 1
ATOM 568 C C . ARG A 1 75 ? 25.241 -3.139 -16.963 1.00 63.53 75 ARG A C 1
ATOM 570 O O . ARG A 1 75 ? 25.701 -4.070 -17.616 1.00 63.53 75 ARG A O 1
ATOM 577 N N . VAL A 1 76 ? 25.072 -1.924 -17.482 1.00 63.09 76 VAL A N 1
ATOM 578 C CA . VAL A 1 76 ? 25.548 -1.562 -18.828 1.00 63.09 76 VAL A CA 1
ATOM 579 C C . VAL A 1 76 ? 27.082 -1.586 -18.810 1.00 63.09 76 VAL A C 1
ATOM 581 O O . VAL A 1 76 ? 27.704 -0.730 -18.185 1.00 63.09 76 VAL A O 1
ATOM 584 N N . ILE A 1 77 ? 27.685 -2.603 -19.435 1.00 64.94 77 ILE A N 1
ATOM 585 C CA . ILE A 1 77 ? 29.140 -2.857 -19.397 1.00 64.94 77 ILE A CA 1
ATOM 586 C C . ILE A 1 77 ? 29.901 -1.908 -20.347 1.00 64.94 77 ILE A C 1
ATOM 588 O O . ILE A 1 77 ? 31.053 -1.574 -20.081 1.00 64.94 77 ILE A O 1
ATOM 592 N N . SER A 1 78 ? 29.252 -1.397 -21.401 1.00 64.38 78 SER A N 1
ATOM 593 C CA . SER A 1 78 ? 29.800 -0.350 -22.277 1.00 64.38 78 SER A CA 1
ATOM 594 C C . SER A 1 78 ? 28.716 0.279 -23.167 1.00 64.38 78 SER A C 1
ATOM 596 O O . SER A 1 78 ? 27.845 -0.452 -23.646 1.00 64.38 78 SER A O 1
ATOM 598 N N . PRO A 1 79 ? 28.763 1.594 -23.446 1.00 69.62 79 PRO A N 1
ATOM 599 C CA . PRO A 1 79 ? 27.920 2.215 -24.468 1.00 69.62 79 PRO A CA 1
ATOM 600 C C . PRO A 1 79 ? 28.239 1.649 -25.863 1.00 69.62 79 PRO A C 1
ATOM 602 O O . PRO A 1 79 ? 29.382 1.293 -26.141 1.00 69.62 79 PRO A O 1
ATOM 605 N N . ALA A 1 80 ? 27.226 1.543 -26.730 1.00 67.94 80 ALA A N 1
ATOM 606 C CA . ALA A 1 80 ? 27.382 1.001 -28.079 1.00 67.94 80 ALA A CA 1
ATOM 607 C C . ALA A 1 80 ? 28.344 1.868 -28.910 1.00 67.94 80 ALA A C 1
ATOM 609 O O . ALA A 1 80 ? 28.103 3.061 -29.106 1.00 67.94 80 ALA A O 1
ATOM 610 N N . GLU A 1 81 ? 29.436 1.271 -29.386 1.00 69.12 81 GLU A N 1
ATOM 611 C CA . GLU A 1 81 ? 30.421 1.957 -30.216 1.00 69.12 81 GLU A CA 1
ATOM 612 C C . GLU A 1 81 ? 29.901 2.101 -31.652 1.00 69.12 81 GLU A C 1
ATOM 614 O O . GLU A 1 81 ? 29.364 1.159 -32.237 1.00 69.12 81 GLU A O 1
ATOM 619 N N . SER A 1 82 ? 30.024 3.306 -32.213 1.00 69.00 82 SER A N 1
ATOM 620 C CA . SER A 1 82 ? 29.607 3.572 -33.591 1.00 69.00 82 SER A CA 1
ATOM 621 C C . SER A 1 82 ? 30.511 2.800 -34.561 1.00 69.00 82 SER A C 1
ATOM 623 O O . SER A 1 82 ? 31.736 2.839 -34.398 1.00 6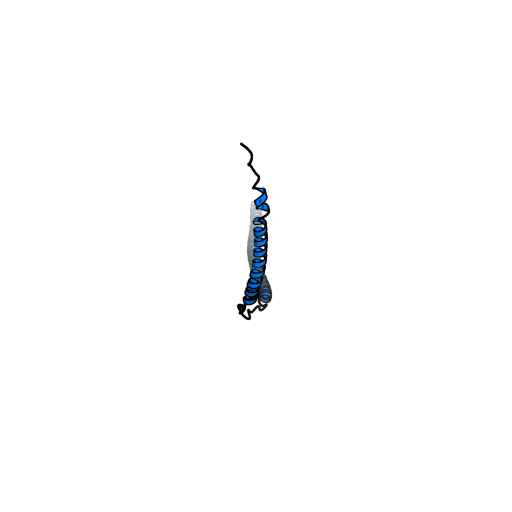9.00 82 SER A O 1
ATOM 625 N N . PRO A 1 83 ? 29.961 2.105 -35.572 1.00 70.44 83 PRO A N 1
ATOM 626 C CA . PRO A 1 83 ? 30.761 1.290 -36.473 1.00 70.44 83 PRO A CA 1
ATOM 627 C C . PRO A 1 83 ? 31.769 2.160 -37.239 1.00 70.44 83 PRO A C 1
ATOM 629 O O . PRO A 1 83 ? 31.413 3.051 -38.009 1.00 70.44 83 PRO A O 1
ATOM 632 N N . VAL A 1 84 ? 33.060 1.873 -37.042 1.00 71.44 84 VAL A N 1
ATOM 633 C CA . VAL A 1 84 ? 34.197 2.588 -37.663 1.00 71.44 84 VAL A CA 1
ATOM 634 C C . VAL A 1 84 ? 34.169 2.490 -39.195 1.00 71.44 84 VAL A C 1
ATOM 636 O O . VAL A 1 84 ? 34.766 3.304 -39.903 1.00 71.44 84 VAL A O 1
ATOM 639 N N . LYS A 1 85 ? 33.477 1.481 -39.733 1.00 70.88 85 LYS A N 1
ATOM 640 C CA . LYS A 1 85 ? 33.296 1.262 -41.166 1.00 70.88 85 LYS A CA 1
ATOM 641 C C . LYS A 1 85 ? 31.809 1.062 -41.454 1.00 70.88 85 LYS A C 1
ATOM 643 O O . LYS A 1 85 ? 31.155 0.365 -40.689 1.00 70.88 85 LYS A O 1
ATOM 648 N N . PRO A 1 86 ? 31.279 1.638 -42.544 1.00 68.06 86 PRO A N 1
ATOM 649 C CA . PRO A 1 86 ? 29.903 1.391 -42.938 1.00 68.06 86 PRO A CA 1
ATOM 650 C C . PRO A 1 86 ? 29.693 -0.098 -43.232 1.00 68.06 86 PRO A C 1
ATOM 652 O O . PRO A 1 86 ? 30.441 -0.671 -44.029 1.00 68.06 86 PRO A O 1
ATOM 655 N N . ASP A 1 87 ? 28.645 -0.681 -42.657 1.00 70.31 87 ASP A N 1
ATOM 656 C CA . ASP A 1 87 ? 28.150 -2.006 -43.023 1.00 70.31 87 ASP A CA 1
ATOM 657 C C . ASP A 1 87 ? 27.402 -1.904 -44.356 1.00 70.31 87 ASP A C 1
ATOM 659 O O . ASP A 1 87 ? 26.196 -1.678 -44.427 1.00 70.31 87 ASP A O 1
ATOM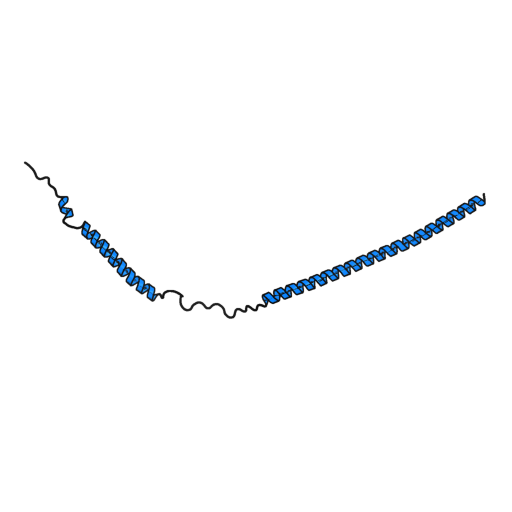 663 N N . GLY A 1 88 ? 28.148 -1.979 -45.453 1.00 75.00 88 GLY A N 1
ATOM 664 C CA . GLY A 1 88 ? 27.586 -1.900 -46.793 1.00 75.00 88 GLY A CA 1
ATOM 665 C C . GLY A 1 88 ? 28.624 -2.171 -47.877 1.00 75.00 88 GLY A C 1
ATOM 666 O O . GLY A 1 88 ? 29.830 -2.156 -47.607 1.00 75.00 88 GLY A O 1
ATOM 667 N N . PRO A 1 89 ? 28.183 -2.422 -49.122 1.00 75.69 89 PRO A N 1
ATO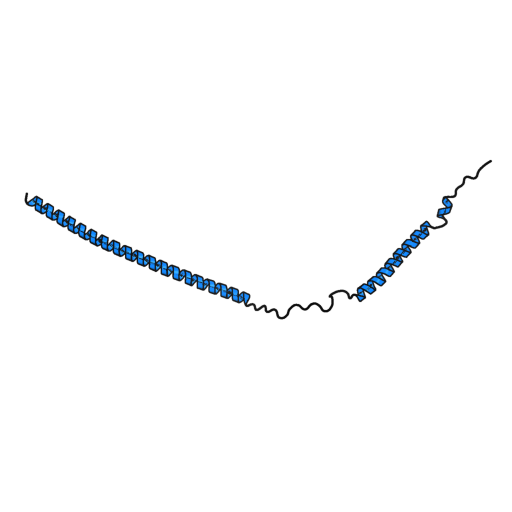M 668 C CA . PRO A 1 89 ? 29.096 -2.630 -50.235 1.00 75.69 89 PRO A CA 1
ATOM 669 C C . PRO A 1 89 ? 30.021 -1.416 -50.363 1.00 75.69 89 PRO A C 1
ATOM 671 O O . PRO A 1 89 ? 29.575 -0.271 -50.458 1.00 75.69 89 PRO A O 1
ATOM 674 N N . GLY A 1 90 ? 31.332 -1.665 -50.315 1.00 84.19 90 GLY A N 1
ATOM 675 C CA . GLY A 1 90 ? 32.326 -0.599 -50.263 1.00 84.19 90 GLY A CA 1
ATOM 676 C C . GLY A 1 90 ? 32.168 0.375 -51.431 1.00 84.19 90 GLY A C 1
ATOM 677 O O . GLY A 1 90 ? 31.951 -0.042 -52.567 1.00 84.19 90 GLY A O 1
ATOM 678 N N . LYS A 1 91 ? 32.340 1.678 -51.170 1.00 84.31 91 LYS A N 1
ATOM 679 C CA . LYS A 1 91 ? 32.184 2.760 -52.168 1.00 84.31 91 LYS A CA 1
ATOM 680 C C . LYS A 1 91 ? 32.900 2.474 -53.501 1.00 84.31 91 LYS A C 1
ATOM 682 O O . LYS A 1 91 ? 32.408 2.840 -54.561 1.00 84.31 91 LYS A O 1
ATOM 687 N N . LYS A 1 92 ? 34.043 1.777 -53.449 1.00 87.44 92 LYS A N 1
ATOM 688 C CA . LYS A 1 92 ? 34.824 1.356 -54.624 1.00 87.44 92 LYS A CA 1
ATOM 689 C C . LYS A 1 92 ? 34.078 0.352 -55.511 1.00 87.44 92 LYS A C 1
ATOM 691 O O . LYS A 1 92 ? 34.131 0.473 -56.727 1.00 87.44 92 LYS A O 1
ATOM 696 N N . ILE A 1 93 ? 33.372 -0.609 -54.913 1.00 89.56 93 ILE A N 1
ATOM 697 C CA . ILE A 1 93 ? 32.601 -1.631 -55.635 1.00 89.56 93 ILE A CA 1
ATOM 698 C C . ILE A 1 93 ? 31.439 -0.969 -56.377 1.00 89.56 93 ILE A C 1
ATOM 700 O O . ILE A 1 93 ? 31.257 -1.217 -57.564 1.00 89.56 93 ILE A O 1
ATOM 704 N N . LEU A 1 94 ? 30.710 -0.072 -55.705 1.00 91.56 94 LEU A N 1
ATOM 705 C CA . LEU A 1 94 ? 29.623 0.697 -56.319 1.00 91.56 94 LEU A CA 1
ATOM 706 C C . LEU A 1 94 ? 30.114 1.552 -57.494 1.00 91.56 94 LEU A C 1
ATOM 708 O O . LEU A 1 94 ? 29.469 1.578 -58.538 1.00 91.56 94 LEU A O 1
ATOM 712 N N . LEU A 1 95 ? 31.272 2.206 -57.352 1.00 93.44 95 LEU A N 1
ATOM 713 C CA . LEU A 1 95 ? 31.865 3.007 -58.423 1.00 93.44 95 LEU A CA 1
ATOM 714 C C . LEU A 1 95 ? 32.207 2.153 -59.654 1.00 93.44 95 LEU A C 1
ATOM 716 O O . LEU A 1 95 ? 31.836 2.508 -60.769 1.00 93.44 95 LEU A O 1
ATOM 720 N N . VAL A 1 96 ? 32.882 1.017 -59.456 1.00 94.81 96 VAL A N 1
ATOM 721 C CA . VAL A 1 96 ? 33.258 0.113 -60.555 1.00 94.81 96 VAL A CA 1
ATOM 722 C C . VAL A 1 96 ? 32.018 -0.477 -61.228 1.00 94.81 96 VAL A C 1
ATOM 724 O O . VAL A 1 96 ? 31.930 -0.476 -62.455 1.00 94.81 96 VAL A O 1
ATOM 727 N N . ALA A 1 97 ? 31.031 -0.919 -60.444 1.00 93.81 97 ALA A N 1
ATOM 728 C CA . ALA A 1 97 ? 29.772 -1.440 -60.969 1.00 93.81 97 ALA A CA 1
ATOM 729 C C . ALA A 1 97 ? 29.005 -0.383 -61.779 1.00 93.81 97 ALA A C 1
ATOM 731 O O . ALA A 1 97 ? 28.484 -0.694 -62.848 1.00 93.81 97 ALA A O 1
ATOM 732 N N . GLY A 1 98 ? 28.987 0.871 -61.314 1.00 95.12 98 GLY A N 1
ATOM 733 C CA . GLY A 1 98 ? 28.368 1.988 -62.026 1.00 95.12 98 GLY A CA 1
ATOM 734 C C . GLY A 1 98 ? 29.052 2.302 -63.356 1.00 95.12 98 GLY A C 1
ATOM 735 O O . GLY A 1 98 ? 28.367 2.497 -64.356 1.00 95.12 98 GLY A O 1
ATOM 736 N N . ILE A 1 99 ? 30.389 2.292 -63.400 1.00 95.94 99 ILE A N 1
ATOM 737 C CA . ILE A 1 99 ? 31.149 2.518 -64.641 1.00 95.94 99 ILE A CA 1
ATOM 738 C C . ILE A 1 99 ? 30.851 1.418 -65.663 1.00 95.94 99 ILE A C 1
ATOM 740 O O . ILE A 1 99 ? 30.522 1.718 -66.809 1.00 95.94 99 ILE A O 1
ATOM 744 N N . ILE A 1 100 ? 30.929 0.149 -65.251 1.00 96.38 100 ILE A N 1
ATOM 745 C CA . ILE A 1 100 ? 30.700 -0.990 -66.150 1.00 96.38 100 ILE A CA 1
ATOM 746 C C . ILE A 1 100 ? 29.241 -1.015 -66.617 1.00 96.38 100 ILE A C 1
ATOM 748 O O . ILE A 1 100 ? 28.975 -1.094 -67.816 1.00 96.38 100 ILE A O 1
ATOM 752 N N . GLY A 1 101 ? 28.292 -0.905 -65.685 1.00 96.31 101 GLY A N 1
ATOM 753 C CA . GLY A 1 101 ? 26.864 -0.916 -65.993 1.00 96.31 101 GLY A CA 1
ATOM 754 C C . GLY A 1 101 ? 26.452 0.253 -66.886 1.00 96.31 101 GLY A C 1
ATOM 755 O O . GLY A 1 101 ? 25.737 0.051 -67.865 1.00 96.31 101 GLY A O 1
ATOM 756 N N . GLY A 1 102 ? 26.953 1.458 -66.602 1.00 95.75 102 GLY A N 1
ATOM 757 C CA . GLY A 1 102 ? 26.694 2.653 -67.401 1.00 95.75 102 GLY A CA 1
ATOM 758 C C . GLY A 1 102 ? 27.280 2.565 -68.809 1.00 95.75 102 GLY A C 1
ATOM 759 O O . GLY A 1 102 ? 26.594 2.899 -69.773 1.00 95.75 102 GLY A O 1
ATOM 760 N N . ALA A 1 103 ? 28.510 2.061 -68.950 1.00 95.69 103 ALA A N 1
ATOM 761 C CA . ALA A 1 103 ? 29.141 1.876 -70.256 1.00 95.69 103 ALA A CA 1
ATOM 762 C C . ALA A 1 103 ? 28.377 0.862 -71.120 1.00 95.69 103 ALA A C 1
ATOM 764 O O . ALA A 1 103 ? 28.094 1.138 -72.285 1.00 95.69 103 ALA A O 1
ATOM 765 N N . LEU A 1 104 ? 27.995 -0.283 -70.546 1.00 96.50 104 LEU A N 1
ATOM 766 C CA . LEU A 1 104 ? 27.224 -1.304 -71.255 1.00 96.50 104 LEU A CA 1
ATOM 767 C C . LEU A 1 104 ? 25.839 -0.785 -71.648 1.00 96.50 104 LEU A C 1
ATOM 769 O O . LEU A 1 104 ? 25.465 -0.861 -72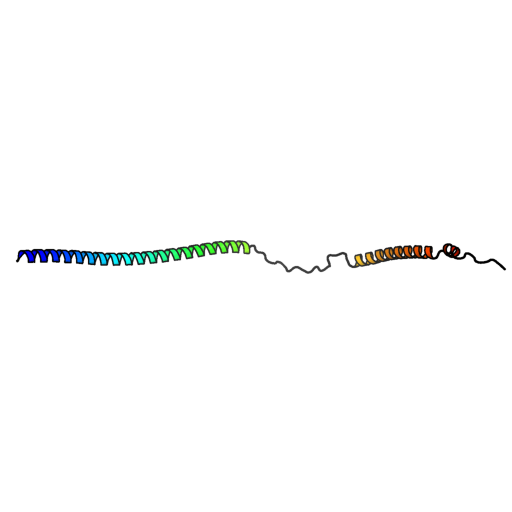.816 1.00 96.50 104 LEU A O 1
ATOM 773 N N . ALA A 1 105 ? 25.095 -0.211 -70.700 1.00 95.44 105 ALA A N 1
ATOM 774 C CA . ALA A 1 105 ? 23.764 0.326 -70.966 1.00 95.44 105 ALA A CA 1
ATOM 775 C C . ALA A 1 105 ? 23.803 1.433 -72.030 1.00 95.44 105 ALA A C 1
ATOM 777 O O . ALA A 1 105 ? 23.012 1.404 -72.972 1.00 95.44 105 ALA A O 1
ATOM 778 N N . GLY A 1 106 ? 24.756 2.364 -71.923 1.00 95.06 106 GLY A N 1
ATOM 779 C CA . GLY A 1 106 ? 24.957 3.432 -72.900 1.00 95.06 106 GLY A CA 1
ATOM 780 C C . GLY A 1 106 ? 25.306 2.904 -74.291 1.00 95.06 106 GLY A C 1
ATOM 781 O O . GLY A 1 106 ? 24.751 3.380 -75.279 1.00 95.06 106 GLY A O 1
ATOM 782 N N . PHE A 1 107 ? 26.159 1.880 -74.379 1.00 95.38 107 PHE A N 1
ATOM 783 C CA . PHE A 1 107 ? 26.503 1.243 -75.649 1.00 95.38 107 PHE A CA 1
ATOM 784 C C . PHE A 1 107 ? 25.286 0.587 -76.312 1.00 95.38 107 PHE A C 1
ATOM 786 O O . PHE A 1 107 ? 25.023 0.840 -77.486 1.00 95.38 107 PHE A O 1
ATOM 793 N N . PHE A 1 108 ? 24.507 -0.205 -75.569 1.00 95.38 108 PHE A N 1
ATOM 794 C CA . PHE A 1 108 ? 23.317 -0.864 -76.116 1.00 95.38 108 PHE A CA 1
ATOM 795 C C . PHE A 1 108 ? 22.234 0.135 -76.531 1.00 95.38 108 PHE A C 1
ATOM 797 O O . PHE A 1 108 ? 21.671 0.005 -77.618 1.00 95.38 108 PHE A O 1
ATOM 804 N N . LEU A 1 109 ? 21.971 1.156 -75.708 1.00 95.12 109 LEU A N 1
ATOM 805 C CA . LEU A 1 109 ? 21.024 2.227 -76.035 1.00 95.12 109 LEU A CA 1
ATOM 806 C C . LEU A 1 109 ? 21.467 3.013 -77.275 1.00 95.12 109 LEU A C 1
ATOM 808 O O . LEU A 1 109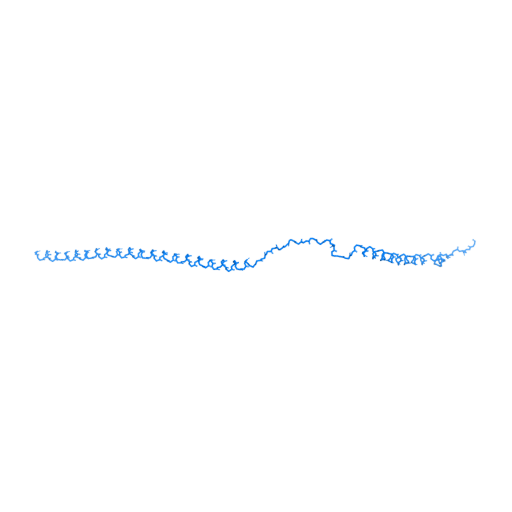 ? 20.660 3.249 -78.173 1.00 95.12 109 LEU A O 1
ATOM 812 N N . GLY A 1 110 ? 22.749 3.375 -77.357 1.00 94.50 110 GLY A N 1
ATOM 813 C CA . GLY A 1 110 ? 23.312 4.082 -78.507 1.00 94.50 110 GLY A CA 1
ATOM 814 C C . GLY A 1 110 ? 23.263 3.253 -79.790 1.00 94.50 110 GLY A C 1
ATOM 815 O O . GLY A 1 110 ? 22.850 3.758 -80.832 1.00 94.50 110 GLY A O 1
ATOM 816 N N . ALA A 1 111 ? 23.613 1.968 -79.714 1.00 92.69 111 ALA A N 1
ATOM 817 C CA . ALA A 1 111 ? 23.539 1.051 -80.848 1.00 92.69 111 ALA A CA 1
ATOM 818 C C . ALA A 1 111 ? 22.093 0.859 -81.332 1.00 92.69 111 ALA A C 1
ATOM 820 O O . ALA A 1 111 ? 21.832 0.949 -82.531 1.00 92.69 111 ALA A O 1
ATOM 821 N N . ALA A 1 112 ? 21.141 0.664 -80.414 1.00 91.94 112 ALA A N 1
ATOM 822 C CA . ALA A 1 112 ? 19.724 0.553 -80.753 1.00 91.94 112 ALA A CA 1
ATOM 823 C C . ALA A 1 112 ? 19.203 1.827 -81.437 1.00 91.94 112 ALA A C 1
ATOM 825 O O . ALA A 1 112 ? 18.532 1.746 -82.467 1.00 91.94 112 ALA A O 1
ATOM 826 N N . PHE A 1 113 ? 19.564 3.004 -80.916 1.00 93.19 113 PHE A N 1
ATOM 827 C CA . PHE A 1 113 ? 19.196 4.284 -81.519 1.00 93.19 113 PHE A CA 1
ATOM 828 C C . PHE A 1 113 ? 19.810 4.465 -82.914 1.00 93.19 113 PHE A C 1
ATOM 830 O O . PHE A 1 113 ? 19.114 4.871 -83.843 1.00 93.19 113 PHE A O 1
ATOM 837 N N . ALA A 1 114 ? 21.087 4.117 -83.092 1.00 90.25 114 ALA A N 1
ATOM 838 C CA . ALA A 1 114 ? 21.770 4.204 -84.380 1.00 90.25 114 ALA A CA 1
ATOM 839 C C . ALA A 1 114 ? 21.140 3.284 -85.440 1.00 90.25 114 ALA A C 1
ATOM 841 O O . ALA A 1 114 ? 20.962 3.701 -86.584 1.00 90.25 114 ALA A O 1
ATOM 842 N N . ILE A 1 115 ? 20.750 2.061 -85.063 1.00 88.75 115 ILE A N 1
ATOM 843 C CA . ILE A 1 115 ? 20.049 1.125 -85.955 1.00 88.75 115 ILE A CA 1
ATOM 844 C C . ILE A 1 115 ? 18.684 1.694 -86.367 1.00 88.75 115 ILE A C 1
ATOM 846 O O . ILE A 1 115 ? 18.342 1.681 -87.551 1.00 88.75 115 ILE A O 1
ATOM 850 N N . LEU A 1 116 ? 17.923 2.244 -85.415 1.00 87.06 116 LEU A N 1
ATOM 851 C CA . LEU A 1 116 ? 16.609 2.830 -85.684 1.00 87.06 116 LEU A CA 1
ATOM 852 C C . LEU A 1 116 ? 16.709 4.061 -86.602 1.00 87.06 116 LEU A C 1
ATOM 854 O O . LEU A 1 116 ? 15.963 4.181 -87.576 1.00 87.06 116 LEU A O 1
ATOM 858 N N . ALA A 1 117 ? 17.672 4.946 -86.334 1.00 84.81 117 ALA A N 1
ATOM 859 C CA . ALA A 1 117 ? 17.943 6.125 -87.151 1.00 84.81 117 ALA A CA 1
ATOM 860 C C . ALA A 1 117 ? 18.434 5.751 -88.562 1.00 84.81 117 ALA A C 1
ATOM 862 O O . ALA A 1 117 ? 18.006 6.349 -89.550 1.00 84.81 117 ALA A O 1
ATOM 863 N N . GLY A 1 118 ? 19.287 4.728 -88.675 1.00 81.75 118 GLY A N 1
ATOM 864 C CA . GLY A 1 118 ? 19.780 4.217 -89.955 1.00 81.75 118 GLY A CA 1
ATOM 865 C C . GLY A 1 118 ? 18.673 3.629 -90.832 1.00 81.75 118 GLY A C 1
ATOM 866 O O . GLY A 1 118 ? 18.663 3.853 -92.042 1.00 81.75 118 GLY A O 1
ATOM 867 N N . PHE A 1 119 ? 17.697 2.943 -90.231 1.00 75.62 119 PHE A N 1
ATOM 868 C CA . PHE A 1 119 ? 16.540 2.410 -90.953 1.00 75.62 119 PHE A CA 1
ATOM 869 C C . PHE A 1 119 ? 15.646 3.523 -91.529 1.00 75.62 119 PHE A C 1
ATOM 871 O O . PHE A 1 119 ? 15.229 3.447 -92.683 1.00 75.62 119 PHE A O 1
ATOM 878 N N . PHE A 1 120 ? 15.414 4.600 -90.771 1.00 67.88 120 PHE A N 1
ATOM 879 C CA . PHE A 1 120 ? 14.635 5.760 -91.232 1.00 67.88 120 PHE A CA 1
ATOM 880 C C . PHE A 1 120 ? 15.370 6.615 -92.284 1.00 67.88 120 PHE A C 1
ATOM 882 O O . PHE A 1 120 ? 14.725 7.287 -93.089 1.00 67.88 120 PHE A O 1
ATOM 889 N N . GLY A 1 121 ? 16.707 6.582 -92.310 1.00 65.44 121 GLY A N 1
ATOM 890 C CA . GLY A 1 121 ? 17.542 7.317 -93.268 1.00 65.44 121 GLY A CA 1
ATOM 891 C C . GLY A 1 121 ? 17.861 6.580 -94.578 1.00 65.44 121 GLY A C 1
ATOM 892 O O . GLY A 1 121 ? 18.555 7.142 -95.428 1.00 65.44 121 GLY A O 1
ATOM 893 N N . HIS A 1 122 ? 17.398 5.337 -94.765 1.00 62.53 122 HIS A N 1
ATOM 894 C CA . HIS A 1 122 ? 17.829 4.494 -95.884 1.00 62.53 122 HIS A CA 1
ATOM 895 C C . HIS A 1 122 ? 17.349 5.044 -97.256 1.00 62.53 122 HIS A C 1
ATOM 897 O O . HIS A 1 122 ? 16.148 5.266 -97.453 1.00 62.53 122 HIS A O 1
ATOM 903 N N . PRO A 1 123 ? 18.242 5.227 -98.256 1.00 61.44 123 PRO A N 1
ATOM 904 C CA . PRO A 1 123 ? 17.954 5.939 -99.515 1.00 61.44 123 PRO A CA 1
ATOM 905 C C . PRO A 1 123 ? 16.886 5.279 -100.405 1.00 61.44 123 PRO A C 1
ATOM 907 O O . PRO A 1 123 ? 16.371 5.910 -101.326 1.00 61.44 123 PRO A O 1
ATOM 910 N N . VAL A 1 124 ? 16.520 4.028 -100.115 1.00 61.75 124 VAL A N 1
ATOM 911 C CA . VAL A 1 124 ? 15.554 3.233 -100.889 1.00 61.75 124 VAL A CA 1
ATOM 912 C C . VAL A 1 124 ? 14.098 3.598 -100.563 1.00 61.75 124 VAL A C 1
ATOM 914 O O . VAL A 1 124 ? 13.238 3.451 -101.419 1.00 61.75 124 VAL A O 1
ATOM 917 N N . ILE A 1 125 ? 13.795 4.135 -99.373 1.00 59.00 125 ILE A N 1
ATOM 918 C CA . ILE A 1 125 ? 12.422 4.560 -99.013 1.00 59.00 125 ILE A CA 1
ATOM 919 C C . ILE A 1 125 ? 12.093 5.927 -99.638 1.00 59.00 125 ILE A C 1
ATOM 921 O O . ILE A 1 125 ? 10.953 6.216 -100.000 1.00 59.00 125 ILE A O 1
ATOM 925 N N . ARG A 1 126 ? 13.120 6.760 -99.842 1.00 58.88 126 ARG A N 1
ATOM 926 C CA . ARG A 1 126 ? 12.992 8.122 -100.374 1.00 58.88 126 ARG A CA 1
ATOM 927 C C . ARG A 1 126 ? 12.588 8.163 -101.854 1.00 58.88 126 ARG A C 1
ATOM 929 O O . ARG A 1 126 ? 12.024 9.159 -102.301 1.00 58.88 126 ARG A O 1
ATOM 936 N N . SER A 1 127 ? 12.855 7.098 -102.613 1.00 60.00 127 SER A N 1
ATOM 937 C CA . SER A 1 127 ? 12.549 7.022 -104.048 1.00 60.00 127 SER A CA 1
ATOM 938 C C . SER A 1 127 ? 11.078 6.712 -104.355 1.00 60.00 127 SER A C 1
ATOM 940 O O . SER A 1 127 ? 10.626 7.020 -105.457 1.00 60.00 127 SER A O 1
ATOM 942 N N . TYR A 1 128 ? 10.299 6.198 -103.396 1.00 61.62 128 TYR A N 1
ATOM 943 C CA . TYR A 1 128 ? 8.874 5.905 -103.608 1.00 61.62 128 TYR A CA 1
ATOM 944 C C . TYR A 1 128 ? 7.987 7.158 -103.662 1.00 61.62 128 TYR A C 1
ATOM 946 O O . TYR A 1 128 ? 6.923 7.124 -104.275 1.00 61.62 128 TYR A O 1
ATOM 954 N N . PHE A 1 129 ? 8.438 8.288 -103.109 1.00 60.59 129 PHE A N 1
ATOM 955 C CA . PHE A 1 129 ? 7.700 9.557 -103.159 1.00 60.59 129 PHE A CA 1
ATOM 956 C C . PHE A 1 129 ? 7.991 10.417 -104.404 1.00 60.59 129 PHE A C 1
ATOM 958 O O . PHE A 1 129 ? 7.483 11.532 -104.502 1.00 60.59 129 PHE A O 1
ATOM 965 N N . ARG A 1 130 ? 8.750 9.920 -105.396 1.00 61.34 130 ARG A N 1
ATOM 966 C CA . ARG A 1 130 ? 8.953 10.623 -106.679 1.00 61.34 130 ARG A CA 1
ATOM 967 C C . ARG A 1 130 ? 8.279 9.893 -107.843 1.00 61.34 130 ARG A C 1
ATOM 969 O O . ARG A 1 130 ? 8.946 9.332 -108.707 1.00 61.34 130 ARG A O 1
ATOM 976 N N . LYS A 1 131 ? 6.947 9.942 -107.899 1.00 54.50 131 LYS A N 1
ATOM 977 C CA . LYS A 1 131 ? 6.157 9.607 -109.099 1.00 54.50 131 LYS A CA 1
ATOM 978 C C . LYS A 1 131 ? 5.430 10.880 -109.540 1.00 54.50 131 LYS A C 1
ATOM 980 O O . LYS A 1 131 ? 4.589 11.388 -108.820 1.00 54.50 131 LYS A O 1
ATOM 985 N N . SER A 1 132 ? 5.980 11.569 -110.539 1.00 54.31 132 SER A N 1
ATOM 986 C CA . SER A 1 132 ? 5.528 11.546 -111.940 1.00 54.31 132 SER A CA 1
ATOM 987 C C . SER A 1 132 ? 4.240 12.340 -112.173 1.00 54.31 132 SER A C 1
ATOM 989 O O . SER A 1 132 ? 3.138 11.820 -112.042 1.00 54.31 132 SER A O 1
ATOM 991 N N . SER A 1 133 ? 4.420 13.574 -112.636 1.00 51.31 133 SER A N 1
ATOM 992 C CA . SER A 1 133 ? 3.557 14.197 -113.638 1.00 51.31 133 SER A CA 1
ATOM 993 C C . SER A 1 133 ? 4.459 14.767 -114.737 1.00 51.31 133 SER A C 1
ATOM 995 O O . SER A 1 133 ? 4.869 15.920 -114.724 1.00 51.31 133 SER A O 1
ATOM 997 N N . ALA A 1 134 ? 4.829 13.901 -115.681 1.00 59.94 134 ALA A N 1
ATOM 998 C CA . ALA A 1 134 ? 5.348 14.308 -116.980 1.00 59.94 134 ALA A CA 1
ATOM 999 C C . ALA A 1 134 ? 4.497 13.627 -118.056 1.00 59.94 134 ALA A C 1
ATOM 1001 O O . ALA A 1 134 ? 4.601 12.417 -118.255 1.00 59.94 134 ALA A O 1
ATOM 1002 N N . ARG A 1 135 ? 3.615 14.422 -118.668 1.00 51.06 135 ARG A N 1
ATOM 1003 C CA . ARG A 1 135 ? 2.931 14.300 -119.973 1.00 51.06 135 ARG A CA 1
ATOM 1004 C C . ARG A 1 135 ? 1.817 15.355 -119.943 1.00 51.06 135 ARG A C 1
ATOM 1006 O O . ARG A 1 135 ? 1.149 15.465 -118.927 1.00 51.06 135 ARG A O 1
ATOM 1013 N N . ALA A 1 136 ? 1.533 16.135 -120.969 1.00 49.09 136 ALA A N 1
ATOM 1014 C CA . ALA A 1 136 ? 1.999 16.209 -122.344 1.00 49.09 136 ALA A CA 1
ATOM 1015 C C . ALA A 1 136 ? 1.493 17.552 -122.917 1.00 49.09 136 ALA A C 1
ATOM 1017 O O . ALA A 1 136 ? 0.600 18.149 -122.314 1.00 49.09 136 ALA A O 1
ATOM 1018 N N . ALA A 1 137 ? 1.995 17.896 -124.108 1.00 42.75 137 ALA A N 1
ATOM 1019 C CA . ALA A 1 137 ? 1.748 19.093 -124.924 1.00 42.75 137 ALA A CA 1
ATOM 1020 C C . ALA A 1 137 ? 2.666 20.281 -124.613 1.00 42.75 137 ALA A C 1
ATOM 1022 O O . ALA A 1 137 ? 2.488 20.938 -123.567 1.00 42.75 137 ALA A O 1
#

Radius of gyration: 61.27 Å; chains: 1; bounding box: 93×29×188 Å

Sequence (137 aa):
ATSARGEYEQAKAAEDSVAKELAVQKALQAGISDKQVELNELQRKATAARDIYETVLKRSSQTSEEQSLSQSNIRVISPAESPVKPDGPGKKILLVAGIIGGALAGFFLGAAFAILAGFFGHPVIRSYFRKSSARAA

Foldseek 3Di:
DVVVVVVVVVVVVVVVVVVVVVVVVVVVVVVVVVVVVVVVVVVVVVVVVVVVVVVVVVVVVVVVVVVVVVPPPPDPPDDDDDPPDDPDDDPVVVVVCCVVVVVVVVVVVVVVVVVVVCVVPPVVVVVVPDDDDDDDD

Secondary structure (DSSP, 8-state):
-HHHHHHHHHHHHHHHHHHHHHHHHHHHHHHHHHHHHHHHHHHHHHHHHHHHHHHHHHHHHHHHHHHHHHTS-----SPPPPPSS-SSS-HHHHHHHHHHHHHHHHHHHHHHHHHHHHHHT-TTTGGGG--------

pLDDT: mean 82.09, std 15.03, range [42.75, 96.5]